Protein AF-A0A2D7JDQ9-F1 (afdb_monomer)

Secondary structure (DSSP, 8-state):
------EEEEEEEETT----TTTT-EESSHHHHHHHHHHHHHHTTTS-S----EEEEEEEE---------------

Radius of gyration: 19.82 Å; Cα contacts (8 Å, |Δi|>4): 82; chains: 1; bounding box: 67×21×44 Å

Mean predicted aligned error: 11.79 Å

Foldseek 3Di:
DDPPPQQKWKAKAWPVRDDDPRRPDIDSDPVVNVVVVVVVVVVPPDDDPPDTDIDIDIDRPPPPPPDPPPDDDDDD

Sequence (76 aa):
MPEDQPQTIHQIVRSDGKEDGLTRLSFDSYDRAYDELERYYGDLCCSDDDRVDYTIVTKAEKILRNTIDTKHPTAE

Solvent-accessible surface area (backbone atoms only — not comparable to full-atom values): 5040 Å² total; per-residue (Å²): 133,85,77,85,66,69,58,41,36,23,30,42,41,42,75,87,71,62,82,50,85,67,43,73,42,78,24,81,39,63,67,62,46,47,54,55,49,51,51,51,59,64,67,63,70,82,81,70,90,77,72,76,56,72,46,81,46,78,42,72,46,79,74,78,74,79,79,79,81,75,85,76,90,77,88,134

pLDDT: mean 75.6, std 15.26, range [39.81, 92.31]

Structure (mmCIF, N/CA/C/O backbone):
data_AF-A0A2D7JDQ9-F1
#
_entry.id   AF-A0A2D7JDQ9-F1
#
loop_
_atom_site.group_PDB
_atom_site.id
_atom_site.type_symbol
_atom_site.label_atom_id
_atom_site.label_alt_id
_atom_site.label_comp_id
_atom_site.label_asym_id
_atom_site.label_entity_id
_atom_site.label_seq_id
_atom_site.pdbx_PDB_ins_code
_atom_site.Cartn_x
_atom_site.Cartn_y
_atom_site.Cartn_z
_atom_site.occupancy
_atom_site.B_iso_or_equiv
_atom_site.auth_seq_id
_atom_site.auth_comp_id
_atom_site.auth_asym_id
_atom_site.auth_atom_id
_atom_site.pdbx_PDB_model_num
ATOM 1 N N . MET A 1 1 ? -16.804 -12.482 22.196 1.00 39.81 1 MET A N 1
ATOM 2 C CA . MET A 1 1 ? -16.333 -11.107 22.450 1.00 39.81 1 MET A CA 1
ATOM 3 C C . MET A 1 1 ? -16.060 -10.505 21.084 1.00 39.81 1 MET A C 1
ATOM 5 O O . MET A 1 1 ? -15.193 -11.053 20.422 1.00 39.81 1 MET A O 1
ATOM 9 N N . PRO A 1 2 ? -16.840 -9.538 20.574 1.00 50.66 2 PRO A N 1
ATOM 10 C CA . PRO A 1 2 ? -16.502 -8.916 19.304 1.00 50.66 2 PRO A CA 1
ATOM 11 C C . PRO A 1 2 ? -15.532 -7.775 19.601 1.00 50.66 2 PRO A C 1
ATOM 13 O O . PRO A 1 2 ? -15.886 -6.802 20.264 1.00 50.66 2 PRO A O 1
ATOM 16 N N . GLU A 1 3 ? -14.285 -7.950 19.190 1.00 50.31 3 GLU A N 1
ATOM 17 C CA . GLU A 1 3 ? -13.280 -6.902 19.262 1.00 50.31 3 GLU A CA 1
ATOM 18 C C . GLU A 1 3 ? -13.708 -5.767 18.326 1.00 50.31 3 GLU A C 1
ATOM 20 O O . GLU A 1 3 ? -13.884 -5.944 17.121 1.00 50.31 3 GLU A O 1
ATOM 25 N N . ASP A 1 4 ? -13.929 -4.591 18.912 1.00 52.75 4 ASP A N 1
ATOM 26 C CA . ASP A 1 4 ? -14.005 -3.298 18.238 1.00 52.75 4 ASP A CA 1
ATOM 27 C C . ASP A 1 4 ? -12.614 -3.002 17.660 1.00 52.75 4 ASP A C 1
ATOM 29 O O . ASP A 1 4 ? -11.878 -2.154 18.154 1.00 52.75 4 ASP A O 1
ATOM 33 N N . GLN A 1 5 ? -12.179 -3.803 16.684 1.00 52.75 5 GLN A N 1
ATOM 34 C CA . GLN A 1 5 ? -10.890 -3.592 16.053 1.00 52.75 5 GLN A CA 1
ATOM 35 C C . GLN A 1 5 ? -11.010 -2.281 15.267 1.00 52.75 5 GLN A C 1
ATOM 37 O O . GLN A 1 5 ? -11.929 -2.146 14.442 1.00 52.75 5 GLN A O 1
ATOM 42 N N . PRO A 1 6 ? -10.168 -1.272 15.561 1.00 57.62 6 PRO A N 1
ATOM 43 C CA . PRO A 1 6 ? -10.105 -0.085 14.728 1.00 57.62 6 PRO A CA 1
ATOM 44 C C . PRO A 1 6 ? -9.817 -0.571 13.315 1.00 57.62 6 PRO A C 1
ATOM 46 O O . PRO A 1 6 ? -8.976 -1.449 13.132 1.00 57.62 6 PRO A O 1
ATOM 49 N N . GLN A 1 7 ? -10.552 -0.063 12.332 1.00 67.25 7 GLN A N 1
ATOM 50 C CA . GLN A 1 7 ? -10.366 -0.520 10.962 1.00 67.25 7 GLN A CA 1
ATOM 51 C C . GLN A 1 7 ? -9.071 0.092 10.457 1.00 67.25 7 GLN A C 1
ATOM 53 O O . GLN A 1 7 ? -8.973 1.273 10.119 1.00 67.25 7 GLN A O 1
ATOM 58 N N . THR A 1 8 ? -8.017 -0.700 10.612 1.00 79.38 8 THR A N 1
ATOM 59 C CA . THR A 1 8 ? -6.666 -0.369 10.212 1.00 79.38 8 THR A CA 1
ATOM 60 C C . THR A 1 8 ? -6.560 -0.658 8.733 1.00 79.38 8 THR A C 1
ATOM 62 O O . THR A 1 8 ? -6.519 -1.810 8.316 1.00 79.38 8 THR A O 1
ATOM 65 N N . ILE A 1 9 ? -6.520 0.403 7.943 1.00 88.00 9 ILE A N 1
ATOM 66 C CA . ILE A 1 9 ? -6.278 0.304 6.517 1.00 88.00 9 ILE A CA 1
ATOM 67 C C . ILE A 1 9 ? -4.779 0.300 6.288 1.00 88.00 9 ILE A C 1
ATOM 69 O O . ILE A 1 9 ? -4.064 1.221 6.676 1.00 88.00 9 ILE A O 1
ATOM 73 N N . HIS A 1 10 ? -4.300 -0.728 5.618 1.00 91.31 10 HIS A N 1
ATOM 74 C CA . HIS A 1 10 ? -2.936 -0.828 5.146 1.00 91.31 10 HIS A CA 1
ATOM 75 C C . HIS A 1 10 ? -2.862 -0.316 3.712 1.00 91.31 10 HIS A C 1
ATOM 77 O O . HIS A 1 10 ? -3.706 -0.636 2.880 1.00 91.31 10 HIS A O 1
ATOM 83 N N . GLN A 1 11 ? -1.855 0.493 3.416 1.00 92.25 11 GLN A N 1
ATOM 84 C CA . GLN A 1 11 ? -1.636 1.039 2.083 1.00 92.25 11 GLN A CA 1
ATOM 85 C C . GLN A 1 11 ? -0.158 0.927 1.739 1.00 92.25 11 GLN A C 1
ATOM 87 O O . GLN A 1 11 ? 0.704 1.162 2.586 1.00 92.25 11 GLN A O 1
ATOM 92 N N . ILE A 1 12 ? 0.135 0.572 0.495 1.00 92.19 12 ILE A N 1
ATOM 93 C CA . ILE A 1 12 ? 1.503 0.518 -0.011 1.00 92.19 12 ILE A CA 1
ATOM 94 C C . ILE A 1 12 ? 1.883 1.927 -0.478 1.00 92.19 12 ILE A C 1
ATOM 96 O O . ILE A 1 12 ? 1.121 2.573 -1.194 1.00 92.19 12 ILE A O 1
ATOM 100 N N . VAL A 1 13 ? 3.048 2.427 -0.079 1.00 91.38 13 VAL A N 1
ATOM 101 C CA . VAL A 1 13 ? 3.559 3.742 -0.489 1.00 91.38 13 VAL A CA 1
ATOM 102 C C . VAL A 1 13 ? 4.947 3.613 -1.092 1.00 91.38 13 VAL A C 1
ATOM 104 O O . VAL A 1 13 ? 5.766 2.837 -0.609 1.00 91.38 13 VAL A O 1
ATOM 107 N N . ARG A 1 14 ? 5.214 4.386 -2.148 1.00 90.31 14 ARG A N 1
ATOM 108 C CA . ARG A 1 14 ? 6.546 4.510 -2.748 1.00 90.31 14 ARG A CA 1
ATOM 109 C C . ARG A 1 14 ? 7.380 5.521 -1.978 1.00 90.31 14 ARG A C 1
ATOM 111 O O . ARG A 1 14 ? 6.893 6.604 -1.660 1.00 90.31 14 ARG A O 1
ATOM 118 N N . SER A 1 15 ? 8.659 5.219 -1.798 1.00 87.06 15 SER A N 1
ATOM 119 C CA . SER A 1 15 ? 9.639 6.134 -1.195 1.00 87.06 15 SER A CA 1
ATOM 120 C C . SER A 1 15 ? 9.835 7.427 -1.990 1.00 87.06 15 SER A C 1
ATOM 122 O O . SER A 1 15 ? 10.123 8.471 -1.417 1.00 87.06 15 SER A O 1
ATOM 124 N N . ASP A 1 16 ? 9.628 7.368 -3.309 1.00 85.25 16 ASP A N 1
ATOM 125 C CA . ASP A 1 16 ? 9.706 8.519 -4.221 1.00 85.25 16 ASP A CA 1
ATOM 126 C C . ASP A 1 16 ? 8.479 9.454 -4.114 1.00 85.25 16 ASP A C 1
ATOM 128 O O . ASP A 1 16 ? 8.437 10.513 -4.732 1.00 85.25 16 ASP A O 1
ATOM 132 N N . GLY A 1 17 ? 7.441 9.064 -3.361 1.00 81.75 17 GLY A N 1
ATOM 133 C CA . GLY A 1 17 ? 6.215 9.853 -3.190 1.00 81.75 17 GLY A CA 1
ATOM 134 C C . GLY A 1 17 ? 5.276 9.862 -4.401 1.00 81.75 17 GLY A C 1
ATOM 135 O O . GLY A 1 17 ? 4.258 10.552 -4.377 1.00 81.75 17 GLY A O 1
ATOM 136 N N . LYS A 1 18 ? 5.589 9.100 -5.455 1.00 85.25 18 LYS A N 1
ATOM 137 C CA . LYS A 1 18 ? 4.704 8.901 -6.610 1.00 85.25 18 LYS A CA 1
ATOM 138 C C . LYS A 1 18 ? 3.569 7.929 -6.301 1.00 85.25 18 LYS A C 1
ATOM 140 O O . LYS A 1 18 ? 3.710 7.026 -5.475 1.00 85.25 18 LYS A O 1
ATOM 145 N N . GLU A 1 19 ? 2.461 8.116 -7.012 1.00 86.81 19 GLU A N 1
ATOM 146 C CA . GLU A 1 19 ? 1.281 7.265 -6.920 1.00 86.81 19 GLU A CA 1
ATOM 147 C C . GLU A 1 19 ? 1.070 6.449 -8.198 1.00 86.81 19 GLU A C 1
ATOM 149 O O . GLU A 1 19 ? 0.971 7.007 -9.292 1.00 86.81 19 GLU A O 1
ATOM 154 N N . ASP A 1 20 ? 0.895 5.139 -8.046 1.00 86.00 20 ASP A N 1
ATOM 155 C CA . ASP A 1 20 ? 0.717 4.182 -9.138 1.00 86.00 20 ASP A CA 1
ATOM 156 C C . ASP A 1 20 ? -0.445 3.231 -8.836 1.00 86.00 20 ASP A C 1
ATOM 158 O O . ASP A 1 20 ? -1.121 3.343 -7.811 1.00 86.00 20 ASP A O 1
ATOM 162 N N . GLY A 1 21 ? -0.683 2.268 -9.731 1.00 85.38 21 GLY A N 1
ATOM 163 C CA . GLY A 1 21 ? -1.724 1.254 -9.550 1.00 85.38 21 GLY A CA 1
ATOM 164 C C . GLY A 1 21 ? -1.639 0.545 -8.196 1.00 85.38 21 GLY A C 1
ATOM 165 O O . GLY A 1 21 ? -2.670 0.351 -7.566 1.00 85.38 21 GLY A O 1
ATOM 166 N N . LEU A 1 22 ? -0.422 0.256 -7.715 1.00 86.44 22 LEU A N 1
ATOM 167 C CA . LEU A 1 22 ? -0.184 -0.417 -6.435 1.00 86.44 22 LEU A CA 1
ATOM 168 C C . LEU A 1 22 ? -0.453 0.489 -5.223 1.00 86.44 22 LEU A C 1
ATOM 170 O O . LEU A 1 22 ? -1.093 0.071 -4.262 1.00 86.44 22 LEU A O 1
ATOM 174 N N . THR A 1 23 ? -0.000 1.747 -5.258 1.00 89.25 23 THR A N 1
ATOM 175 C CA . THR A 1 23 ? -0.127 2.651 -4.102 1.00 89.25 23 THR A CA 1
ATOM 176 C C . THR A 1 23 ? -1.539 3.193 -3.913 1.00 89.25 23 THR A C 1
ATOM 178 O O . T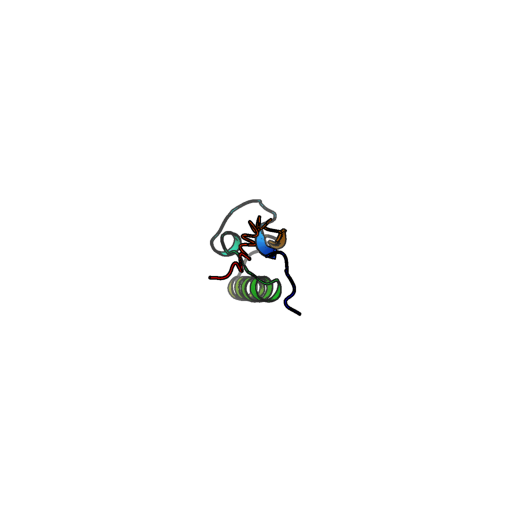HR A 1 23 ? -1.853 3.741 -2.862 1.00 89.25 23 THR A O 1
ATOM 181 N N . ARG A 1 24 ? -2.403 3.072 -4.925 1.00 89.81 24 ARG A N 1
ATOM 182 C CA . ARG A 1 24 ? -3.824 3.445 -4.853 1.00 89.81 24 ARG A CA 1
ATOM 183 C C . ARG A 1 24 ? -4.693 2.380 -4.182 1.00 89.81 24 ARG A C 1
ATOM 185 O O . ARG A 1 24 ? -5.878 2.625 -3.970 1.00 89.81 24 ARG A O 1
ATOM 192 N N . LEU A 1 25 ? -4.127 1.214 -3.871 1.00 89.38 25 LEU A N 1
ATOM 193 C CA . LEU A 1 25 ? -4.840 0.120 -3.226 1.00 89.38 25 LEU A CA 1
ATOM 194 C C . LEU A 1 25 ? -4.848 0.285 -1.706 1.00 89.38 25 LEU A C 1
ATOM 196 O O . LEU A 1 25 ? -3.837 0.617 -1.086 1.00 89.38 25 LEU A O 1
ATOM 200 N N . SER A 1 26 ? -6.006 -0.006 -1.125 1.00 89.25 26 SER A N 1
ATOM 201 C CA . SER A 1 26 ? -6.243 -0.025 0.313 1.00 89.25 26 SER A CA 1
ATOM 202 C C . SER A 1 26 ? -6.566 -1.451 0.729 1.00 89.25 26 SER A C 1
ATOM 204 O O . SER A 1 26 ? -7.437 -2.093 0.139 1.00 89.25 26 SER A O 1
ATOM 206 N N . PHE A 1 27 ? -5.889 -1.940 1.756 1.00 89.19 27 PHE A N 1
ATOM 207 C CA . PHE A 1 27 ? -6.025 -3.299 2.254 1.00 89.19 27 PHE A CA 1
ATOM 208 C C . PHE A 1 27 ? -6.535 -3.278 3.690 1.00 89.19 27 PHE A C 1
ATOM 210 O O . PHE A 1 27 ? -6.106 -2.469 4.501 1.00 89.19 27 PHE A O 1
ATOM 217 N N . ASP A 1 28 ? -7.425 -4.205 4.019 1.00 86.56 28 ASP A N 1
ATOM 218 C CA . ASP A 1 28 ? -7.946 -4.384 5.382 1.00 86.56 28 ASP A CA 1
ATOM 219 C C . ASP A 1 28 ? -6.970 -5.163 6.288 1.00 86.56 28 ASP A C 1
ATOM 221 O O . ASP A 1 28 ? -7.147 -5.270 7.495 1.00 86.56 28 ASP A O 1
ATOM 225 N N . SER A 1 29 ? -5.907 -5.737 5.717 1.00 86.88 29 SER A N 1
ATOM 226 C CA . SER A 1 29 ? -4.922 -6.527 6.459 1.00 86.88 29 SER A CA 1
ATOM 227 C C . SER A 1 29 ? -3.522 -6.366 5.883 1.00 86.88 29 SER A C 1
ATOM 229 O O . SER A 1 29 ? -3.349 -6.280 4.666 1.00 86.88 29 SER A O 1
ATOM 231 N N . TYR A 1 30 ? -2.524 -6.382 6.769 1.00 88.69 30 TYR A N 1
ATOM 232 C CA . TYR A 1 30 ? -1.112 -6.310 6.393 1.00 88.69 30 TYR A CA 1
ATOM 233 C C . TYR A 1 30 ? -0.708 -7.461 5.463 1.00 88.69 30 TYR A C 1
ATOM 235 O O . TYR A 1 30 ? -0.017 -7.232 4.480 1.00 88.69 30 TYR A O 1
ATOM 243 N N . ASP A 1 31 ? -1.198 -8.672 5.735 1.00 90.81 31 ASP A N 1
ATOM 244 C CA . ASP A 1 31 ? -0.898 -9.881 4.960 1.00 90.81 31 ASP A CA 1
ATOM 245 C C . ASP A 1 31 ? -1.291 -9.730 3.480 1.00 90.81 31 ASP A C 1
ATOM 247 O O . ASP A 1 31 ? -0.483 -9.958 2.589 1.00 90.81 31 ASP A O 1
ATOM 251 N N . ARG A 1 32 ? -2.490 -9.188 3.213 1.00 90.50 32 ARG A N 1
ATOM 252 C CA . ARG A 1 32 ? -2.937 -8.876 1.845 1.00 90.50 32 ARG A CA 1
ATOM 253 C C . ARG A 1 32 ? -2.091 -7.805 1.167 1.00 90.50 32 ARG A C 1
ATOM 255 O O . ARG A 1 32 ? -1.842 -7.903 -0.028 1.00 90.50 32 ARG A O 1
ATOM 262 N N . ALA A 1 33 ? -1.697 -6.769 1.908 1.00 91.56 33 ALA A N 1
ATOM 263 C CA . ALA A 1 33 ? -0.817 -5.738 1.365 1.00 91.56 33 ALA A CA 1
ATOM 264 C C . ALA A 1 33 ? 0.563 -6.320 1.017 1.00 91.56 33 ALA A C 1
ATOM 266 O O . ALA A 1 33 ? 1.162 -5.923 0.022 1.00 91.56 33 ALA A O 1
ATOM 267 N N . TYR A 1 34 ? 1.054 -7.263 1.823 1.00 91.75 34 TYR A N 1
ATOM 268 C CA . TYR A 1 34 ? 2.328 -7.934 1.604 1.00 91.75 34 TYR A CA 1
ATOM 269 C C . TYR A 1 34 ? 2.285 -8.887 0.406 1.00 91.75 34 TYR A C 1
ATOM 271 O O . TYR A 1 34 ? 3.178 -8.823 -0.430 1.00 91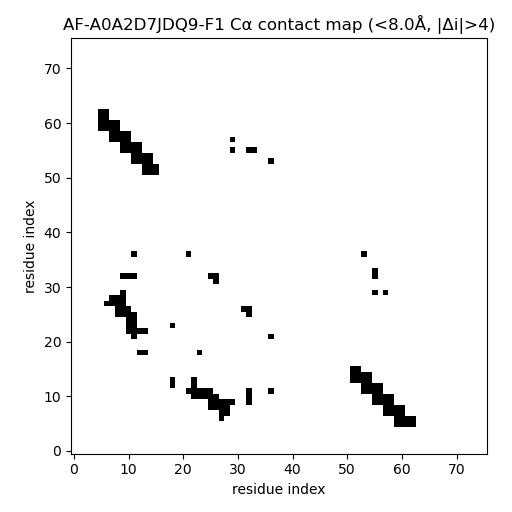.75 34 TYR A O 1
ATOM 279 N N . ASP A 1 35 ? 1.234 -9.700 0.277 1.00 92.31 35 ASP A N 1
ATOM 280 C CA . ASP A 1 35 ? 1.033 -10.613 -0.860 1.00 92.31 35 ASP A CA 1
ATOM 281 C C . ASP A 1 35 ? 1.028 -9.856 -2.200 1.00 92.31 35 ASP A C 1
ATOM 283 O O . ASP A 1 35 ? 1.761 -10.200 -3.129 1.00 92.31 35 AS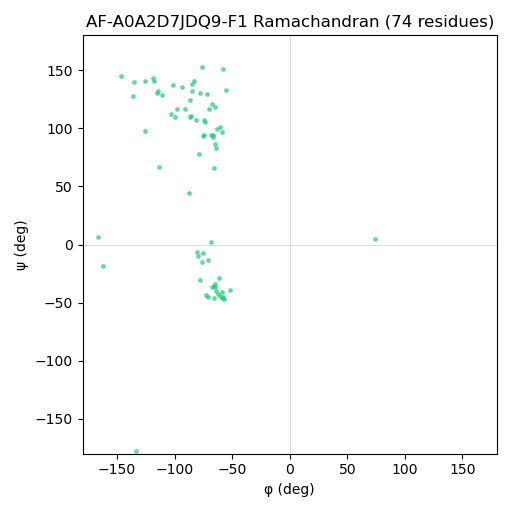P A O 1
ATOM 287 N N . GLU A 1 36 ? 0.285 -8.745 -2.275 1.00 91.06 36 GLU A N 1
ATOM 288 C CA . GLU A 1 36 ? 0.224 -7.930 -3.492 1.00 91.06 36 GLU A CA 1
ATOM 289 C C . GLU A 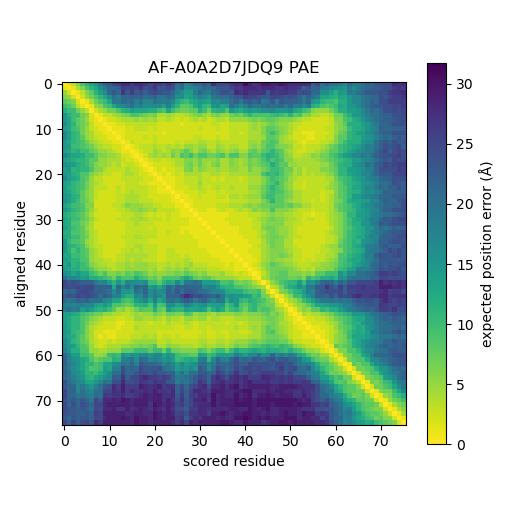1 36 ? 1.566 -7.240 -3.792 1.00 91.06 36 GLU A C 1
ATOM 291 O O . GLU A 1 36 ? 1.978 -7.133 -4.950 1.00 91.06 36 GLU A O 1
ATOM 296 N N . LEU A 1 37 ? 2.279 -6.798 -2.750 1.00 89.38 37 LEU A N 1
ATOM 297 C CA . LEU A 1 37 ? 3.609 -6.210 -2.887 1.00 89.38 37 LEU A CA 1
ATOM 298 C C . LEU A 1 37 ? 4.636 -7.235 -3.389 1.00 89.38 37 LEU A C 1
ATOM 300 O O . LEU A 1 37 ? 5.406 -6.938 -4.303 1.00 89.38 37 LEU A O 1
ATOM 304 N N . GLU A 1 38 ? 4.644 -8.436 -2.814 1.00 88.62 38 GLU A N 1
ATOM 305 C CA . GLU A 1 38 ? 5.520 -9.536 -3.222 1.00 88.62 38 GLU A CA 1
ATOM 306 C C . GLU A 1 38 ? 5.254 -9.928 -4.677 1.00 88.62 38 GLU A C 1
ATOM 308 O O . GLU A 1 38 ? 6.189 -10.048 -5.474 1.00 88.62 38 GLU A O 1
ATOM 313 N N . ARG A 1 39 ? 3.977 -10.030 -5.058 1.00 88.75 39 ARG A N 1
ATOM 314 C CA . ARG A 1 39 ? 3.563 -10.290 -6.437 1.00 88.75 39 ARG A CA 1
ATOM 315 C C . ARG A 1 39 ? 4.079 -9.223 -7.401 1.00 88.75 39 ARG A C 1
ATOM 317 O O . ARG A 1 39 ? 4.610 -9.568 -8.455 1.00 88.75 39 ARG A O 1
ATOM 324 N N . TYR A 1 40 ? 3.951 -7.947 -7.041 1.00 85.19 40 TYR A N 1
ATOM 325 C CA . TYR A 1 40 ? 4.444 -6.835 -7.854 1.00 85.19 40 TYR A CA 1
ATOM 326 C C . TYR A 1 40 ? 5.969 -6.883 -8.029 1.00 85.19 40 TYR A C 1
ATOM 328 O O . TYR A 1 40 ? 6.477 -6.716 -9.138 1.00 85.19 40 TYR A O 1
ATOM 336 N N . TYR A 1 41 ? 6.710 -7.183 -6.959 1.00 81.56 41 TYR A N 1
ATOM 337 C CA . TYR A 1 41 ? 8.158 -7.384 -7.038 1.00 81.56 41 TYR A CA 1
ATOM 338 C C . TYR A 1 41 ? 8.554 -8.605 -7.878 1.00 81.56 41 TYR A C 1
ATOM 340 O O . TYR A 1 41 ? 9.581 -8.561 -8.557 1.00 81.56 41 TYR A O 1
ATOM 348 N N . GLY A 1 42 ? 7.755 -9.673 -7.859 1.00 79.94 42 GLY A N 1
ATOM 349 C CA . GLY A 1 42 ? 7.948 -10.841 -8.717 1.00 79.94 42 GLY A CA 1
ATOM 350 C C . GLY A 1 42 ? 7.756 -10.534 -10.206 1.00 79.94 42 GLY A C 1
ATOM 351 O O . GLY A 1 42 ? 8.492 -11.067 -11.036 1.00 79.94 42 GLY A O 1
ATOM 352 N N . ASP A 1 43 ? 6.813 -9.647 -10.538 1.00 78.38 43 ASP A N 1
ATOM 353 C CA . ASP A 1 43 ? 6.495 -9.246 -11.918 1.00 78.38 43 ASP A CA 1
ATOM 354 C C . ASP A 1 43 ? 7.518 -8.248 -12.501 1.00 78.38 43 ASP A C 1
ATOM 356 O O . ASP A 1 43 ? 7.835 -8.293 -13.687 1.00 78.38 43 ASP A O 1
ATOM 360 N N . LEU A 1 44 ? 8.137 -7.409 -11.657 1.00 71.69 44 LEU A N 1
ATOM 361 C CA . LEU A 1 44 ? 9.181 -6.437 -12.037 1.00 71.69 44 LEU A CA 1
ATOM 362 C C . LEU A 1 44 ? 10.526 -7.058 -12.474 1.00 71.69 44 LEU A C 1
ATOM 364 O O . LEU A 1 44 ? 11.496 -6.346 -12.759 1.00 71.69 44 LEU A O 1
ATOM 368 N N . CYS A 1 45 ? 10.628 -8.382 -12.523 1.00 59.97 45 CYS A N 1
ATOM 369 C CA . CYS A 1 45 ? 11.863 -9.067 -12.858 1.00 59.97 45 CYS A CA 1
ATOM 370 C C . CYS A 1 45 ? 12.146 -8.977 -14.363 1.00 59.97 45 CYS A C 1
ATOM 372 O O . CYS A 1 45 ? 11.685 -9.838 -15.105 1.00 59.97 45 CYS A O 1
ATOM 374 N N . CYS A 1 46 ? 12.927 -7.978 -14.808 1.00 53.34 46 CYS A N 1
ATOM 375 C CA . CYS A 1 46 ? 13.778 -8.146 -15.997 1.00 53.34 46 CYS A CA 1
ATOM 376 C C . CYS A 1 46 ? 14.933 -7.145 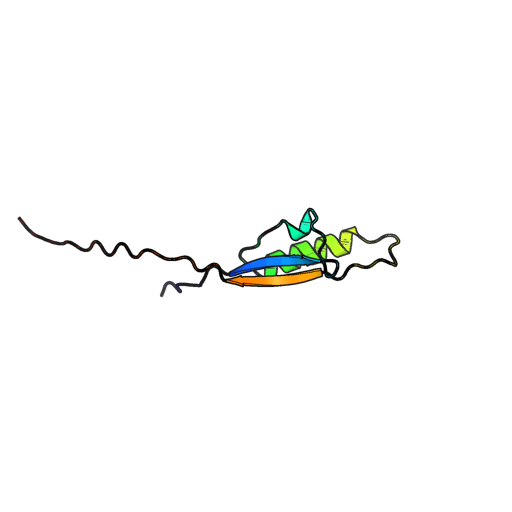-16.218 1.00 53.34 46 CYS A C 1
ATOM 378 O O . CYS A 1 46 ? 15.819 -7.528 -16.973 1.00 53.34 46 CYS A O 1
ATOM 380 N N . SER A 1 47 ? 15.024 -5.934 -15.628 1.00 54.91 47 SER A N 1
ATOM 381 C CA . SER A 1 47 ? 16.205 -5.073 -15.929 1.00 54.91 47 SER A CA 1
ATOM 382 C C . SER A 1 47 ? 16.500 -3.834 -15.059 1.00 54.91 47 SER A C 1
ATOM 384 O O . SER A 1 47 ? 17.397 -3.077 -15.422 1.00 54.91 47 SER A O 1
ATOM 386 N N . ASP A 1 48 ? 15.801 -3.580 -13.953 1.00 53.78 48 ASP A N 1
ATOM 387 C CA . ASP A 1 48 ? 15.765 -2.226 -13.376 1.00 53.78 48 ASP A CA 1
ATOM 388 C C . ASP A 1 48 ? 16.719 -2.018 -12.175 1.00 53.78 48 ASP A C 1
ATOM 390 O O . ASP A 1 48 ? 16.509 -2.566 -11.089 1.00 53.78 48 ASP A O 1
ATOM 394 N N . ASP A 1 49 ? 17.781 -1.230 -12.393 1.00 59.50 49 ASP A N 1
ATOM 395 C CA . ASP A 1 49 ? 18.668 -0.650 -11.360 1.00 59.50 49 ASP A CA 1
ATOM 396 C C . ASP A 1 49 ? 17.947 0.465 -10.560 1.00 59.50 49 ASP A C 1
ATOM 398 O 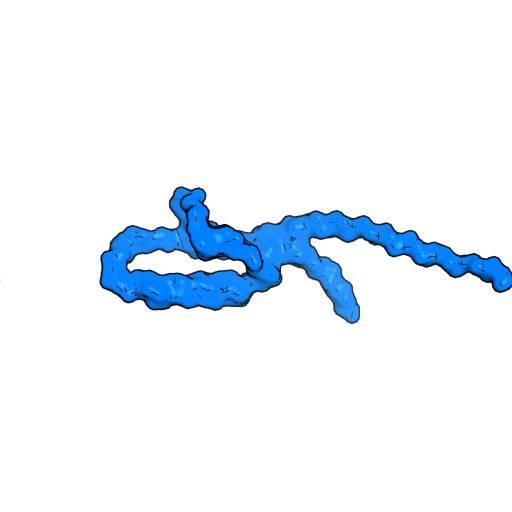O . ASP A 1 49 ? 18.363 0.826 -9.462 1.00 59.50 49 ASP A O 1
ATOM 402 N N . ASP A 1 50 ? 16.792 0.932 -11.050 1.00 67.25 50 ASP A N 1
ATOM 403 C CA . ASP A 1 50 ? 15.895 1.926 -10.443 1.00 67.25 50 ASP A CA 1
A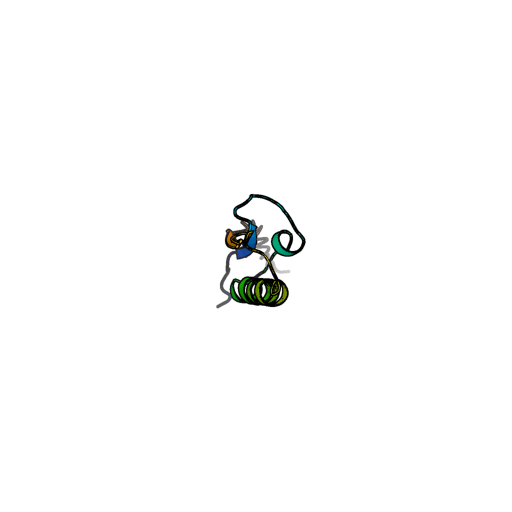TOM 404 C C . ASP A 1 50 ? 14.859 1.287 -9.489 1.00 67.25 50 ASP A C 1
ATOM 406 O O . ASP A 1 50 ? 13.671 1.631 -9.455 1.00 67.25 50 ASP A O 1
ATOM 410 N N . ARG A 1 51 ? 15.307 0.348 -8.641 1.00 71.25 51 ARG A N 1
ATOM 411 C CA . ARG A 1 51 ? 14.432 -0.276 -7.636 1.00 71.25 51 ARG A CA 1
ATOM 412 C C . ARG A 1 51 ? 13.880 0.774 -6.677 1.00 71.25 51 ARG A C 1
ATOM 414 O O . ARG A 1 51 ? 14.530 1.169 -5.712 1.00 71.25 51 ARG A O 1
ATOM 421 N N . VAL A 1 52 ? 12.635 1.176 -6.904 1.00 80.62 52 VAL A N 1
ATOM 422 C CA . VAL A 1 52 ? 11.904 2.001 -5.947 1.00 80.62 52 VAL A CA 1
ATOM 423 C C . VAL A 1 52 ? 11.544 1.150 -4.735 1.00 80.62 52 VAL A C 1
ATOM 425 O O . VAL A 1 52 ? 10.993 0.056 -4.867 1.00 80.62 52 VAL A O 1
ATOM 428 N N . ASP A 1 53 ? 11.860 1.662 -3.550 1.00 86.00 53 ASP A N 1
ATOM 429 C CA . ASP A 1 53 ? 11.460 1.046 -2.291 1.00 86.00 53 ASP A CA 1
ATOM 430 C C . ASP A 1 53 ? 9.985 1.357 -1.998 1.00 86.00 53 ASP A C 1
ATOM 432 O O . ASP A 1 53 ? 9.542 2.511 -2.099 1.00 86.00 53 ASP A O 1
ATOM 436 N N . TYR A 1 54 ? 9.228 0.312 -1.669 1.00 88.00 54 TYR A N 1
ATOM 437 C CA . TYR A 1 54 ? 7.824 0.390 -1.294 1.00 88.00 54 TYR A CA 1
ATOM 438 C C . TYR A 1 54 ? 7.671 -0.033 0.169 1.00 88.00 54 TYR A C 1
ATOM 440 O O . TYR A 1 54 ? 8.148 -1.090 0.577 1.00 88.00 54 TYR A O 1
ATOM 448 N N . THR A 1 55 ? 6.944 0.757 0.955 1.00 90.94 55 THR A N 1
ATOM 449 C CA . THR A 1 55 ? 6.671 0.483 2.371 1.00 90.94 55 THR A CA 1
ATOM 450 C C . THR A 1 55 ? 5.168 0.328 2.604 1.00 90.94 55 THR A C 1
ATOM 452 O O . THR A 1 55 ? 4.364 1.042 2.008 1.00 90.94 55 THR A O 1
ATOM 455 N N . ILE A 1 56 ? 4.761 -0.577 3.498 1.00 92.31 56 ILE A N 1
ATOM 456 C CA . ILE A 1 56 ? 3.356 -0.721 3.910 1.00 92.31 56 ILE A CA 1
ATOM 457 C C . ILE A 1 56 ? 3.107 0.172 5.127 1.00 92.31 56 ILE A C 1
ATOM 459 O O . ILE A 1 56 ? 3.680 -0.042 6.196 1.00 92.31 56 ILE A O 1
ATOM 463 N N . VAL A 1 57 ? 2.228 1.162 4.983 1.00 91.00 57 VAL A N 1
ATOM 464 C CA . VAL A 1 57 ? 1.810 2.045 6.077 1.00 91.00 57 VAL A CA 1
ATOM 465 C C . VAL A 1 57 ? 0.449 1.628 6.612 1.00 91.00 57 VAL A C 1
ATOM 467 O O . VAL A 1 57 ? -0.466 1.323 5.851 1.00 91.00 57 VAL A O 1
ATOM 470 N N . THR A 1 58 ? 0.306 1.637 7.936 1.00 89.25 58 THR A N 1
ATOM 471 C CA . THR A 1 58 ? -0.969 1.361 8.608 1.00 89.25 58 THR A CA 1
ATOM 472 C C . THR A 1 58 ? -1.641 2.678 8.972 1.00 89.25 58 THR A C 1
ATOM 474 O O . THR A 1 58 ? -1.114 3.457 9.76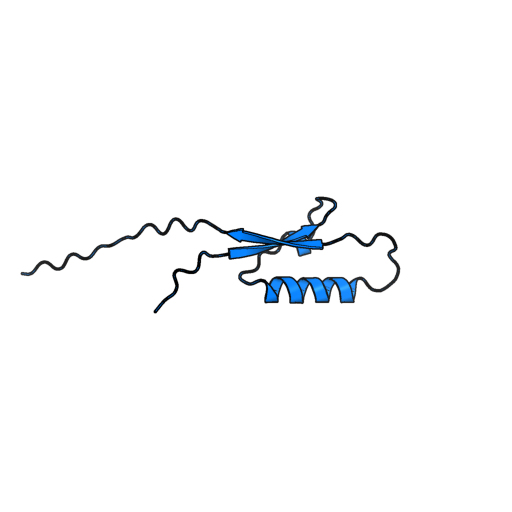6 1.00 89.25 58 THR A O 1
ATOM 477 N N . LYS A 1 59 ? -2.811 2.928 8.396 1.00 83.69 59 LYS A N 1
ATOM 478 C CA . LYS A 1 59 ? -3.683 4.061 8.689 1.00 83.69 59 LYS A CA 1
ATOM 479 C C . LYS A 1 59 ? -4.827 3.567 9.561 1.00 83.69 59 LYS A C 1
ATOM 481 O O . LYS A 1 59 ? -5.664 2.789 9.122 1.00 83.69 59 LYS A O 1
ATOM 486 N N . ALA A 1 60 ? -4.869 4.012 10.810 1.00 74.75 60 ALA A N 1
ATOM 487 C CA . ALA A 1 60 ? -6.045 3.800 11.639 1.00 74.75 60 ALA A CA 1
ATOM 488 C C . ALA A 1 60 ? -7.147 4.745 11.148 1.00 74.75 60 ALA A C 1
ATOM 490 O O . ALA A 1 60 ? -7.076 5.952 11.400 1.00 74.75 60 ALA A O 1
ATOM 491 N N . GLU A 1 61 ? -8.158 4.229 10.448 1.00 66.88 61 GLU A N 1
ATOM 492 C CA . GLU A 1 61 ? -9.367 5.017 10.261 1.00 66.88 61 GLU A CA 1
ATOM 493 C C . GLU A 1 61 ? -10.068 5.106 11.614 1.00 66.88 61 GLU A C 1
ATOM 495 O O . GLU A 1 61 ? -10.489 4.107 12.205 1.00 66.88 61 GLU A O 1
ATOM 500 N N . LYS A 1 62 ? -10.181 6.333 12.138 1.00 55.53 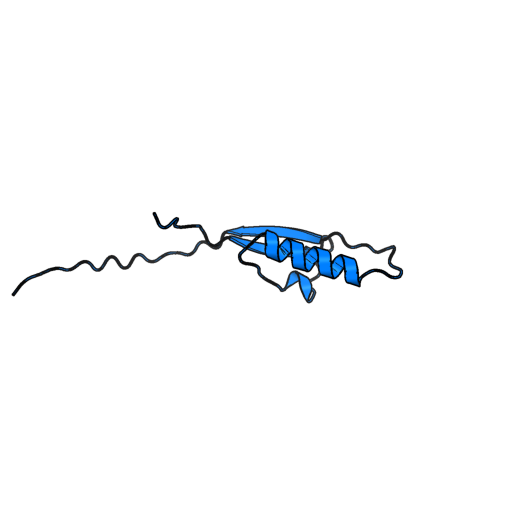62 LYS A N 1
ATOM 501 C CA . LYS A 1 62 ? -11.130 6.624 13.210 1.00 55.53 62 LYS A CA 1
ATOM 502 C C . LYS A 1 62 ? -12.519 6.421 12.626 1.00 55.53 62 LYS A C 1
ATOM 504 O O . LYS A 1 62 ? -13.151 7.376 12.180 1.00 55.53 62 LYS A O 1
ATOM 509 N N . ILE A 1 63 ? -13.012 5.189 12.659 1.00 59.06 63 ILE A N 1
ATOM 510 C CA . ILE A 1 63 ? -14.443 4.969 12.545 1.00 59.06 63 ILE A CA 1
ATOM 511 C C . ILE A 1 63 ? -15.045 5.645 13.775 1.00 59.06 63 ILE A C 1
ATOM 513 O O . ILE A 1 63 ? -14.989 5.116 14.885 1.00 59.06 63 ILE A O 1
ATOM 517 N N . LEU A 1 64 ? -15.570 6.859 13.593 1.00 57.91 64 LEU A N 1
ATOM 518 C CA . LEU A 1 64 ? -16.477 7.487 14.542 1.00 57.91 64 LEU A CA 1
ATOM 519 C C . LEU A 1 64 ? -17.732 6.606 14.554 1.00 57.91 64 LEU A C 1
ATOM 521 O O . LEU A 1 64 ? -18.684 6.833 13.810 1.00 57.91 64 LEU A O 1
ATOM 525 N N . ARG A 1 65 ? -17.706 5.526 15.341 1.00 59.22 65 ARG A N 1
ATOM 526 C CA . ARG A 1 65 ? -18.881 4.695 15.586 1.00 59.22 65 ARG A CA 1
ATOM 527 C C . ARG A 1 65 ? -19.847 5.573 16.369 1.00 59.22 65 ARG A C 1
ATOM 529 O O . ARG A 1 65 ? -19.728 5.706 17.583 1.00 59.22 65 ARG A O 1
ATOM 536 N N . ASN A 1 66 ? -20.764 6.234 15.667 1.00 52.72 66 ASN A N 1
ATOM 537 C CA . ASN A 1 66 ? -21.892 6.888 16.304 1.00 52.72 66 ASN A CA 1
ATOM 538 C C . ASN A 1 66 ? -22.764 5.772 16.890 1.00 52.72 66 ASN A C 1
ATOM 540 O O . ASN A 1 66 ? -23.570 5.161 16.193 1.00 52.72 66 ASN A O 1
ATOM 544 N N . THR A 1 67 ? -22.519 5.444 18.157 1.00 55.81 67 THR A N 1
ATOM 545 C CA . THR A 1 67 ? -23.307 4.515 18.960 1.00 55.81 67 THR A CA 1
ATOM 546 C C . THR A 1 67 ? -24.740 5.021 19.027 1.00 55.81 67 THR A C 1
ATOM 548 O O . THR A 1 67 ? -25.069 5.869 19.854 1.00 55.81 67 THR A O 1
ATOM 551 N N . ILE A 1 68 ? -25.605 4.500 18.161 1.00 63.31 68 ILE A N 1
ATOM 552 C CA . ILE A 1 68 ? -27.048 4.556 18.382 1.00 63.31 68 ILE A CA 1
ATOM 553 C C . ILE A 1 68 ? -27.359 3.448 19.392 1.00 63.31 68 ILE A C 1
ATOM 555 O O . ILE A 1 68 ? -27.790 2.352 19.043 1.00 63.31 68 ILE A O 1
ATOM 559 N N . ASP A 1 69 ? -27.068 3.719 20.668 1.00 62.25 69 ASP A N 1
ATOM 560 C CA . ASP A 1 69 ? -27.788 3.056 21.750 1.00 62.25 69 ASP A CA 1
ATOM 561 C C . ASP A 1 69 ? -29.212 3.612 21.694 1.00 62.25 69 ASP A C 1
ATOM 563 O O . ASP A 1 69 ? -29.509 4.708 22.160 1.00 62.25 69 ASP A O 1
ATOM 567 N N . THR A 1 70 ? -30.094 2.909 20.995 1.00 56.66 70 THR A N 1
ATOM 568 C CA . THR A 1 70 ? -31.531 3.097 21.177 1.00 56.66 70 THR A CA 1
ATOM 569 C C . THR A 1 70 ? -32.074 1.822 21.783 1.00 56.66 70 THR A C 1
ATOM 571 O O . THR A 1 70 ? -32.839 1.081 21.172 1.00 56.66 70 THR A O 1
ATOM 574 N N . LYS A 1 71 ? -31.662 1.554 23.025 1.00 64.44 71 LYS A N 1
ATOM 575 C CA . LYS A 1 71 ? -32.530 0.815 23.931 1.00 64.44 71 LYS A CA 1
ATOM 576 C C . LYS A 1 71 ? -33.625 1.775 24.383 1.00 64.44 71 LYS A C 1
ATOM 578 O O . LYS A 1 71 ? -33.385 2.665 25.189 1.00 64.44 71 LYS A O 1
ATOM 583 N N . HIS A 1 72 ? -34.835 1.575 23.883 1.00 54.69 72 HIS A N 1
ATOM 584 C CA . HIS A 1 72 ? -36.033 1.962 24.620 1.00 54.69 72 HIS A CA 1
ATOM 585 C C . HIS A 1 72 ? -36.944 0.735 24.725 1.00 54.69 72 HIS A C 1
ATOM 587 O O . HIS A 1 72 ? -37.653 0.416 23.773 1.00 54.69 72 HIS A O 1
ATOM 593 N N . PRO A 1 73 ? -36.906 0.003 25.851 1.00 68.81 73 PRO A N 1
ATOM 594 C CA . PRO A 1 73 ? -38.017 -0.823 26.274 1.00 68.81 73 PRO A CA 1
ATOM 595 C C . PRO A 1 73 ? -38.967 0.060 27.089 1.00 68.81 73 PRO A C 1
ATOM 597 O O . PRO A 1 73 ? -38.647 0.426 28.219 1.00 68.81 73 PRO A O 1
ATOM 600 N N . THR A 1 74 ? -40.141 0.378 26.550 1.00 56.59 74 THR A N 1
ATOM 601 C CA . THR A 1 74 ? -41.250 0.834 27.395 1.00 56.59 74 THR A CA 1
ATOM 602 C C . THR A 1 74 ? -42.533 0.154 26.956 1.00 56.59 74 THR A C 1
ATOM 604 O O . THR A 1 74 ? -42.859 0.110 25.773 1.00 56.59 74 THR A O 1
ATOM 607 N N . ALA A 1 75 ? -43.169 -0.440 27.957 1.00 63.00 75 ALA A N 1
ATOM 608 C CA . ALA A 1 75 ? -44.413 -1.180 27.933 1.00 63.00 75 ALA A CA 1
ATOM 609 C C . ALA A 1 75 ? -45.594 -0.366 27.395 1.00 63.00 75 ALA A C 1
ATOM 611 O O . ALA A 1 75 ? -45.647 0.837 27.641 1.00 63.00 75 ALA A O 1
ATOM 612 N N . GLU A 1 76 ? -46.564 -1.060 26.797 1.00 51.78 76 GLU A N 1
ATOM 613 C CA . GLU A 1 76 ? -47.985 -0.952 27.164 1.00 51.78 76 GLU A CA 1
ATOM 614 C C . GLU A 1 76 ? -48.737 -2.237 26.787 1.00 51.78 76 GLU A C 1
ATOM 616 O O . GLU A 1 76 ? -48.409 -2.823 25.726 1.00 51.78 76 GLU A O 1
#